Protein AF-A0A7J2U6T0-F1 (afdb_monomer_lite)

Secondary structure (DSSP, 8-state):
-PPEEEEEE-GGGGGGGG-HHHHHHHHHHHIIIIITT--SEEEEEETTEEEEEEE-TTT-BTTEEEEEEEE----TT---------

Foldseek 3Di:
DQFAEAEAEPPVCRVLVVDPVSVVQVVVQCCVQCVVPVHQWGWGDDPNWIWTWHWDPVPADVRYTYTYIDTDPPPVDDPPPDPDDD

Structure (mmCIF, N/CA/C/O backbone):
data_AF-A0A7J2U6T0-F1
#
_entry.id   AF-A0A7J2U6T0-F1
#
loop_
_atom_site.group_PDB
_atom_site.id
_atom_site.type_symbol
_atom_site.label_atom_id
_atom_site.label_alt_id
_atom_site.label_comp_id
_atom_site.label_asym_id
_atom_site.label_entity_id
_atom_site.label_seq_id
_atom_site.pdbx_PDB_ins_code
_atom_site.Cartn_x
_atom_site.Cartn_y
_atom_site.Cartn_z
_atom_site.occupancy
_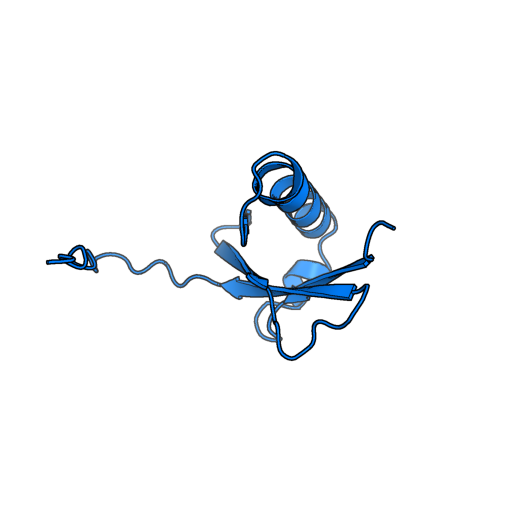atom_site.B_iso_or_equiv
_atom_site.auth_seq_id
_atom_site.auth_comp_id
_atom_site.auth_asym_id
_atom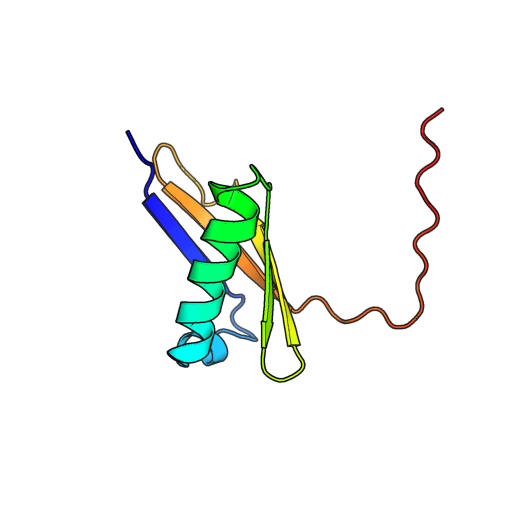_site.auth_atom_id
_atom_site.pdbx_PDB_model_num
ATOM 1 N N . MET A 1 1 ? 20.311 -1.784 -11.293 1.00 47.53 1 MET A N 1
ATOM 2 C CA . MET A 1 1 ? 20.278 -0.923 -10.091 1.00 47.53 1 MET A CA 1
ATOM 3 C C . MET A 1 1 ? 18.856 -1.008 -9.547 1.00 47.53 1 MET A C 1
ATOM 5 O O . MET A 1 1 ? 17.959 -0.528 -10.224 1.00 47.53 1 MET A O 1
ATOM 9 N N . MET A 1 2 ? 18.615 -1.738 -8.450 1.00 56.41 2 MET A N 1
ATOM 10 C CA . MET A 1 2 ? 17.263 -1.862 -7.874 1.00 56.41 2 MET A CA 1
ATOM 11 C C . MET A 1 2 ? 16.881 -0.511 -7.267 1.00 56.41 2 MET A C 1
ATOM 13 O O . MET A 1 2 ? 17.583 -0.015 -6.387 1.00 56.41 2 MET A O 1
ATOM 17 N N . GLY A 1 3 ? 15.828 0.117 -7.790 1.00 74.12 3 GLY A N 1
ATOM 18 C CA . GLY A 1 3 ? 15.281 1.335 -7.198 1.00 74.12 3 GLY A CA 1
ATOM 19 C C . GLY A 1 3 ? 14.746 1.042 -5.798 1.00 74.12 3 GLY A C 1
ATOM 20 O O . GLY A 1 3 ? 14.239 -0.047 -5.537 1.00 74.12 3 GLY A O 1
ATOM 21 N N . MET A 1 4 ? 14.864 2.001 -4.884 1.00 88.75 4 MET A N 1
ATOM 22 C CA . MET A 1 4 ? 14.203 1.902 -3.588 1.00 88.75 4 MET A CA 1
ATOM 23 C C . MET A 1 4 ? 12.686 1.917 -3.784 1.00 88.75 4 MET A C 1
ATOM 25 O O . MET A 1 4 ? 12.165 2.643 -4.631 1.00 88.75 4 MET A O 1
ATOM 29 N N . VAL A 1 5 ? 11.973 1.153 -2.964 1.00 91.38 5 VAL A N 1
ATOM 30 C CA . VAL A 1 5 ? 10.510 1.164 -2.919 1.00 91.38 5 VAL A CA 1
ATOM 31 C C . VAL A 1 5 ? 10.078 1.679 -1.557 1.00 91.38 5 VAL A C 1
ATOM 33 O O . VAL A 1 5 ? 10.615 1.267 -0.527 1.00 91.38 5 VAL A O 1
ATOM 36 N N . LYS A 1 6 ? 9.126 2.611 -1.541 1.00 93.06 6 LYS A N 1
ATOM 37 C CA . LYS A 1 6 ? 8.521 3.124 -0.310 1.00 93.06 6 LYS A CA 1
ATOM 38 C C . LYS A 1 6 ? 7.016 2.948 -0.352 1.00 93.06 6 LYS A C 1
ATOM 40 O O . LYS A 1 6 ? 6.364 3.327 -1.318 1.00 93.06 6 LYS A O 1
ATOM 45 N N . PHE A 1 7 ? 6.476 2.444 0.748 1.00 94.12 7 PHE A N 1
ATOM 46 C CA . PHE A 1 7 ? 5.041 2.329 0.961 1.00 94.12 7 PHE A CA 1
ATOM 47 C C . PHE A 1 7 ? 4.587 3.457 1.876 1.00 94.12 7 PHE A C 1
ATOM 49 O O . PHE A 1 7 ? 5.127 3.653 2.967 1.00 94.12 7 PHE A O 1
ATOM 56 N N . ARG A 1 8 ? 3.596 4.211 1.419 1.00 93.44 8 ARG A N 1
ATOM 57 C CA . ARG A 1 8 ? 2.864 5.194 2.210 1.00 93.44 8 ARG A CA 1
ATOM 58 C C . ARG A 1 8 ? 1.399 4.812 2.202 1.00 93.44 8 ARG A C 1
ATOM 60 O O . ARG A 1 8 ? 0.956 4.059 1.346 1.00 93.44 8 ARG A O 1
ATOM 67 N N . VAL A 1 9 ? 0.647 5.342 3.148 1.00 92.31 9 VAL A N 1
ATOM 68 C CA . VAL A 1 9 ? -0.807 5.215 3.173 1.00 92.31 9 VAL A CA 1
ATOM 69 C C . VAL A 1 9 ? -1.413 6.596 3.375 1.00 92.31 9 VAL A C 1
ATOM 71 O O . VAL A 1 9 ? -0.735 7.501 3.875 1.00 92.31 9 VAL A O 1
ATOM 74 N N . LYS A 1 10 ? -2.674 6.774 2.984 1.00 90.44 10 LYS A N 1
ATOM 75 C CA . LYS A 1 10 ? -3.409 8.005 3.283 1.00 90.44 10 LYS A CA 1
ATOM 76 C C . LYS A 1 10 ? -3.486 8.250 4.800 1.00 90.44 10 LYS A C 1
ATOM 78 O O . LYS A 1 10 ? -3.521 7.284 5.567 1.00 90.44 10 LYS A O 1
ATOM 83 N N . PRO A 1 11 ? -3.554 9.519 5.249 1.00 90.19 11 PRO A N 1
ATOM 84 C CA . PRO A 1 11 ? -3.589 9.857 6.674 1.00 90.19 11 PRO A CA 1
ATOM 85 C C . PRO A 1 11 ? -4.690 9.130 7.456 1.00 90.19 11 PRO A C 1
ATOM 87 O O . PRO A 1 11 ? -4.443 8.671 8.568 1.00 90.19 11 PRO A O 1
ATOM 90 N N . GLU A 1 12 ? -5.861 8.947 6.843 1.00 90.12 12 GLU A N 1
ATOM 91 C CA . GLU A 1 12 ? -7.030 8.253 7.407 1.00 90.12 12 GLU A CA 1
ATOM 92 C C . GLU A 1 12 ? -6.766 6.801 7.839 1.00 90.12 12 GLU A C 1
ATOM 94 O O . GLU A 1 12 ? -7.445 6.297 8.726 1.00 90.12 12 GLU A O 1
ATOM 99 N N . ILE A 1 13 ? -5.768 6.137 7.247 1.00 90.25 13 ILE A N 1
ATOM 100 C CA . ILE A 1 13 ? -5.366 4.760 7.570 1.00 90.25 13 ILE A CA 1
ATOM 101 C C . ILE A 1 13 ? -3.903 4.645 7.999 1.00 90.25 13 ILE A C 1
ATOM 103 O O . ILE A 1 13 ? -3.352 3.546 8.058 1.00 90.25 13 ILE A O 1
ATOM 107 N N . SER A 1 14 ? -3.268 5.769 8.333 1.00 92.19 14 SER A N 1
ATOM 108 C CA . SER A 1 14 ? -1.884 5.808 8.823 1.00 92.19 14 SER A CA 1
ATOM 109 C C . SER A 1 14 ? -1.656 4.914 10.043 1.00 92.19 14 SER A C 1
ATOM 111 O O . SER A 1 14 ? -0.633 4.235 10.102 1.00 92.19 14 SER A O 1
ATOM 113 N N . PHE A 1 15 ? -2.646 4.810 10.933 1.00 92.38 15 PHE A N 1
ATOM 114 C CA . PHE A 1 15 ? -2.601 3.943 12.114 1.00 92.38 15 PHE A CA 1
ATOM 115 C C . PHE A 1 15 ? -2.393 2.454 11.778 1.00 92.38 15 PHE A C 1
ATOM 117 O O . PHE A 1 15 ? -1.852 1.699 12.583 1.00 92.38 15 PHE A O 1
ATOM 124 N N . LEU A 1 16 ? -2.767 2.000 10.572 1.00 92.25 16 LEU A N 1
ATOM 125 C CA . LEU A 1 16 ? -2.513 0.619 10.148 1.00 92.25 16 LEU A CA 1
ATOM 126 C C . LEU A 1 16 ? -1.014 0.337 9.996 1.00 92.25 16 LEU A C 1
ATOM 128 O O . LEU A 1 16 ? -0.579 -0.784 10.240 1.00 92.25 16 LEU A O 1
ATOM 132 N N . MET A 1 17 ? -0.208 1.338 9.628 1.00 91.75 17 MET A N 1
ATOM 133 C CA . MET A 1 17 ? 1.244 1.182 9.461 1.00 91.75 17 MET A CA 1
ATOM 134 C C . MET A 1 17 ? 1.992 1.027 10.790 1.00 91.75 17 MET A C 1
ATOM 136 O O . MET A 1 17 ? 3.139 0.576 10.790 1.00 91.75 17 MET A O 1
ATOM 140 N N . GLU A 1 18 ? 1.360 1.359 11.916 1.00 93.75 18 GLU A N 1
ATOM 141 C CA . GLU A 1 18 ? 1.915 1.116 13.251 1.00 93.75 18 GLU A CA 1
ATOM 142 C C . GLU A 1 18 ? 1.905 -0.386 13.584 1.00 93.75 18 GLU A C 1
ATOM 144 O O . GLU A 1 18 ? 2.790 -0.885 14.284 1.00 93.75 18 GLU A O 1
ATOM 149 N N . ASP A 1 19 ? 0.975 -1.138 12.989 1.00 95.75 19 ASP A N 1
ATOM 150 C CA . ASP A 1 19 ? 0.826 -2.575 13.176 1.00 95.75 19 ASP A CA 1
ATOM 151 C C . ASP A 1 19 ? 1.916 -3.365 12.406 1.00 95.75 19 ASP A C 1
ATOM 153 O O . ASP A 1 19 ? 1.987 -3.324 11.168 1.00 95.75 19 ASP A O 1
ATOM 157 N N . PRO A 1 20 ? 2.803 -4.112 13.097 1.00 95.50 20 PRO A N 1
ATOM 158 C CA . PRO A 1 20 ? 3.839 -4.912 12.444 1.00 95.50 20 PRO A CA 1
ATOM 159 C C . PRO A 1 20 ? 3.286 -6.020 11.540 1.00 95.50 20 PRO A C 1
ATOM 161 O O . PRO A 1 20 ? 3.956 -6.422 10.587 1.00 95.50 20 PRO A O 1
ATOM 164 N N . GLU A 1 21 ? 2.095 -6.557 11.822 1.00 96.25 21 GLU A N 1
ATOM 165 C CA . GLU A 1 21 ? 1.482 -7.566 10.955 1.00 96.25 21 GLU A CA 1
ATOM 166 C C . GLU A 1 21 ? 1.048 -6.949 9.628 1.00 96.25 21 GLU A C 1
ATOM 168 O O . GLU A 1 21 ? 1.358 -7.496 8.568 1.00 96.25 21 GLU A O 1
ATOM 173 N N . PHE A 1 22 ? 0.414 -5.776 9.670 1.00 95.31 22 PHE A N 1
ATOM 174 C CA . PHE A 1 22 ? 0.016 -5.066 8.458 1.00 95.31 22 PHE A CA 1
ATOM 175 C C . PHE A 1 22 ? 1.223 -4.757 7.569 1.00 95.31 22 PHE A C 1
ATOM 177 O O . PHE A 1 22 ? 1.211 -5.079 6.382 1.00 95.31 22 PHE A O 1
ATOM 184 N N . ARG A 1 23 ? 2.313 -4.234 8.150 1.00 95.25 23 ARG A N 1
ATOM 185 C CA . ARG A 1 23 ? 3.560 -3.970 7.411 1.00 95.25 23 ARG A CA 1
ATOM 186 C C . ARG A 1 23 ? 4.118 -5.223 6.736 1.00 95.25 23 ARG A C 1
ATOM 188 O O . ARG A 1 23 ? 4.516 -5.159 5.575 1.00 95.25 23 ARG A O 1
ATOM 195 N N . ARG A 1 24 ? 4.109 -6.370 7.426 1.00 96.38 24 ARG A N 1
ATOM 196 C CA . ARG A 1 24 ? 4.529 -7.655 6.838 1.00 96.38 24 ARG A CA 1
ATOM 197 C C . ARG A 1 24 ? 3.640 -8.057 5.662 1.00 96.38 24 ARG A C 1
ATOM 199 O O . ARG A 1 24 ? 4.161 -8.479 4.634 1.00 96.38 24 ARG A O 1
ATOM 206 N N . ARG A 1 25 ? 2.320 -7.882 5.780 1.00 96.25 25 ARG A N 1
ATOM 207 C CA . ARG A 1 25 ? 1.379 -8.179 4.688 1.00 96.25 25 ARG A CA 1
ATOM 208 C C . ARG A 1 25 ? 1.563 -7.262 3.480 1.00 96.25 25 ARG A C 1
ATOM 210 O O . ARG A 1 25 ? 1.474 -7.753 2.362 1.00 96.25 25 ARG A O 1
ATOM 217 N N . VAL A 1 26 ? 1.856 -5.976 3.684 1.00 95.88 26 VAL A N 1
ATOM 218 C CA . VAL A 1 26 ? 2.162 -5.027 2.595 1.00 95.88 26 VAL A CA 1
ATOM 219 C C . VAL A 1 26 ? 3.371 -5.496 1.792 1.00 95.88 26 VAL A C 1
ATOM 221 O O . VAL A 1 26 ? 3.289 -5.599 0.572 1.00 95.88 26 VAL A O 1
ATOM 224 N N . VAL A 1 27 ? 4.468 -5.842 2.472 1.00 95.25 27 VAL A N 1
ATOM 225 C CA . VAL A 1 27 ? 5.684 -6.328 1.803 1.00 95.25 27 VAL A CA 1
ATOM 226 C C . VAL A 1 27 ? 5.413 -7.633 1.054 1.00 95.25 27 VAL A C 1
ATOM 228 O O . VAL A 1 27 ? 5.760 -7.737 -0.118 1.00 95.25 27 VAL A O 1
ATOM 231 N N . ALA A 1 28 ? 4.743 -8.599 1.688 1.00 95.75 28 ALA A N 1
ATOM 232 C CA . ALA A 1 28 ? 4.422 -9.876 1.052 1.00 95.75 28 ALA A CA 1
ATOM 233 C C . ALA A 1 28 ? 3.527 -9.703 -0.189 1.00 95.75 28 ALA A C 1
ATOM 235 O O . ALA A 1 28 ? 3.779 -10.310 -1.228 1.00 95.75 28 ALA A O 1
ATOM 236 N N . ALA A 1 29 ? 2.509 -8.842 -0.105 1.00 95.50 29 ALA A N 1
ATOM 237 C CA . ALA A 1 29 ? 1.621 -8.552 -1.224 1.00 95.50 29 ALA A CA 1
ATOM 238 C C . ALA A 1 29 ? 2.359 -7.870 -2.381 1.00 95.50 29 ALA A C 1
ATOM 240 O O . ALA A 1 29 ? 2.151 -8.253 -3.528 1.00 95.50 29 ALA A O 1
ATOM 241 N N . TYR A 1 30 ? 3.248 -6.916 -2.089 1.00 94.88 30 TYR A N 1
ATOM 242 C CA . TYR A 1 30 ? 4.097 -6.282 -3.096 1.00 94.88 30 TYR A CA 1
ATOM 243 C C . TYR A 1 30 ? 5.000 -7.305 -3.802 1.00 94.88 30 TYR A C 1
ATOM 245 O O . TYR A 1 30 ? 5.007 -7.373 -5.030 1.00 94.88 30 TYR A O 1
ATOM 253 N N . GLN A 1 31 ? 5.701 -8.153 -3.045 1.00 93.94 31 GLN A N 1
ATOM 254 C CA . GLN A 1 31 ? 6.570 -9.190 -3.614 1.00 93.94 31 GLN A CA 1
ATOM 255 C C . GLN A 1 31 ? 5.786 -10.146 -4.518 1.00 93.94 31 GLN A C 1
ATOM 257 O O . GLN A 1 31 ? 6.210 -10.462 -5.627 1.00 93.94 31 GLN A O 1
ATOM 262 N N . GLN A 1 32 ? 4.608 -10.579 -4.069 1.00 94.56 32 GLN A N 1
ATOM 263 C CA . GLN A 1 32 ? 3.791 -11.521 -4.821 1.00 94.56 32 GLN A CA 1
ATOM 264 C C . GLN A 1 32 ? 3.130 -10.881 -6.048 1.00 94.56 32 GLN A C 1
ATOM 266 O O . GLN A 1 32 ? 3.118 -11.487 -7.110 1.00 94.56 32 GLN A O 1
ATOM 271 N N . GLN A 1 33 ? 2.533 -9.698 -5.926 1.00 94.00 33 GLN A N 1
ATOM 272 C CA . GLN A 1 33 ? 1.689 -9.122 -6.982 1.00 94.00 33 GLN A CA 1
ATOM 273 C C . GLN A 1 33 ? 2.478 -8.223 -7.940 1.00 94.00 33 GLN A C 1
ATOM 275 O O . GLN A 1 33 ? 2.155 -8.178 -9.123 1.00 94.00 33 GLN A O 1
ATOM 280 N N . VAL A 1 34 ? 3.526 -7.547 -7.464 1.00 92.12 34 VAL A N 1
ATOM 281 C CA . VAL A 1 34 ? 4.345 -6.638 -8.279 1.00 92.12 34 VAL A CA 1
ATOM 282 C C . VAL A 1 34 ? 5.644 -7.310 -8.700 1.00 92.12 34 VAL A C 1
ATOM 284 O O . VAL A 1 34 ? 5.882 -7.445 -9.894 1.00 92.12 34 VAL A O 1
ATOM 287 N N . GLU A 1 35 ? 6.480 -7.764 -7.762 1.00 88.88 35 GLU A N 1
ATOM 288 C CA . GLU A 1 35 ? 7.810 -8.276 -8.137 1.00 88.88 35 GLU A CA 1
ATOM 289 C C . GLU A 1 35 ? 7.731 -9.591 -8.914 1.00 88.88 35 GLU A C 1
ATOM 291 O O . GLU A 1 35 ? 8.387 -9.731 -9.942 1.00 88.88 35 GLU A O 1
ATOM 296 N N . ALA A 1 36 ? 6.913 -10.540 -8.454 1.00 90.12 36 ALA A N 1
ATOM 297 C CA . ALA A 1 36 ? 6.795 -11.847 -9.097 1.00 90.12 36 ALA A CA 1
ATOM 298 C C . ALA A 1 36 ? 5.891 -11.841 -10.342 1.00 90.12 36 ALA A C 1
ATOM 300 O O . ALA A 1 36 ? 6.067 -12.679 -11.220 1.00 90.12 36 ALA A O 1
ATOM 301 N N . ASN A 1 37 ? 4.923 -10.921 -10.416 1.00 89.56 37 ASN A N 1
ATOM 302 C CA . ASN A 1 37 ? 3.873 -10.925 -11.444 1.00 89.56 37 ASN A CA 1
ATOM 303 C C . ASN A 1 37 ? 3.840 -9.659 -12.318 1.00 89.56 37 ASN A C 1
ATOM 305 O O . ASN A 1 37 ? 2.935 -9.508 -13.134 1.00 89.56 37 ASN A O 1
ATOM 309 N N . HIS A 1 38 ? 4.806 -8.750 -12.162 1.00 86.19 38 HIS A N 1
ATOM 310 C CA . HIS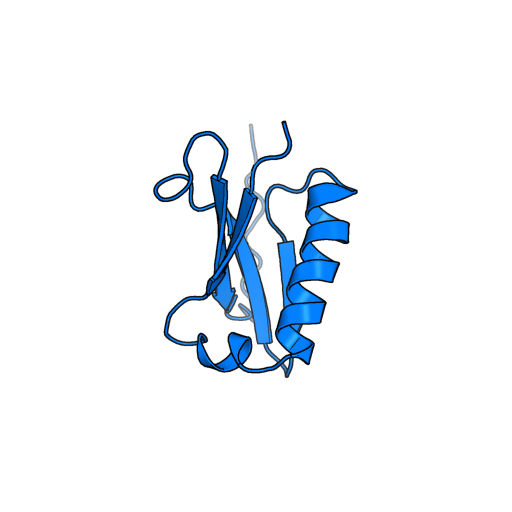 A 1 38 ? 4.882 -7.477 -12.891 1.00 86.19 38 HIS A CA 1
ATOM 311 C C . HIS A 1 38 ? 3.612 -6.610 -12.783 1.00 86.19 38 HIS A C 1
ATOM 313 O O . HIS A 1 38 ? 3.268 -5.873 -13.707 1.00 86.19 38 HIS A O 1
ATOM 319 N N . GLY A 1 39 ? 2.900 -6.695 -11.656 1.00 85.25 39 GLY A N 1
ATOM 320 C CA . GLY A 1 39 ? 1.732 -5.864 -11.384 1.00 85.25 39 GLY A CA 1
ATOM 321 C C . GLY A 1 39 ? 2.088 -4.384 -11.231 1.00 85.25 39 GLY A C 1
ATOM 322 O O . GLY A 1 39 ? 3.128 -4.030 -10.686 1.00 85.25 39 GLY A O 1
ATOM 323 N N . TRP A 1 40 ? 1.186 -3.510 -11.675 1.00 86.38 40 TRP A N 1
ATOM 324 C CA . TRP A 1 40 ? 1.316 -2.047 -11.567 1.00 86.38 40 TRP A C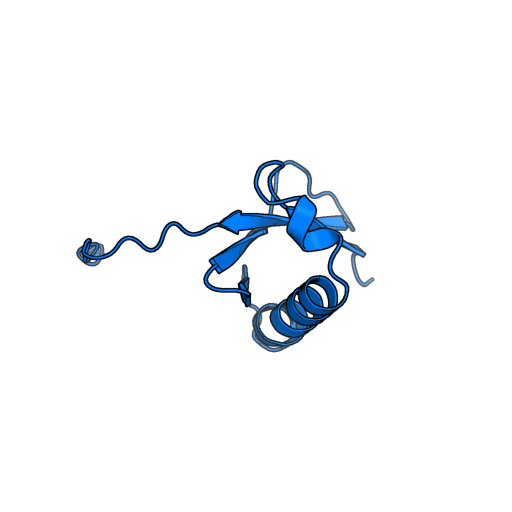A 1
ATOM 325 C C . TRP A 1 40 ? 0.899 -1.490 -10.196 1.00 86.38 40 TRP A C 1
ATOM 327 O O . TRP A 1 40 ? 1.079 -0.313 -9.898 1.00 86.38 40 TRP A O 1
ATOM 337 N N . GLY A 1 41 ? 0.319 -2.347 -9.363 1.00 91.06 41 GLY A N 1
ATOM 338 C CA . GLY A 1 41 ? -0.212 -2.053 -8.043 1.00 91.06 41 GLY A CA 1
ATOM 339 C C . GLY A 1 41 ? -0.504 -3.363 -7.325 1.00 91.06 41 GLY A C 1
ATOM 340 O O . GLY A 1 41 ? -0.400 -4.444 -7.911 1.00 91.06 41 GLY A O 1
ATOM 341 N N . PHE A 1 42 ? -0.858 -3.279 -6.051 1.00 94.88 42 PHE A N 1
ATOM 342 C CA . PHE A 1 42 ? -1.174 -4.460 -5.257 1.00 94.88 42 PHE A CA 1
ATOM 343 C C . PHE A 1 42 ? -2.220 -4.157 -4.199 1.00 94.88 42 PHE A C 1
ATOM 345 O O . PHE A 1 42 ? -2.448 -3.011 -3.813 1.00 94.88 42 PHE A O 1
ATOM 352 N N . THR A 1 43 ? -2.863 -5.209 -3.715 1.00 95.00 43 THR A N 1
ATOM 353 C CA . THR A 1 43 ? -3.914 -5.106 -2.705 1.00 95.00 43 THR A CA 1
ATOM 354 C C . THR A 1 43 ? -3.564 -5.901 -1.457 1.00 95.00 43 THR A C 1
ATOM 356 O O . THR A 1 43 ? -2.917 -6.950 -1.518 1.00 95.00 43 THR A O 1
ATOM 359 N N . VAL A 1 44 ? -4.002 -5.393 -0.306 1.00 94.56 44 VAL A N 1
ATOM 360 C CA . VAL A 1 44 ? -3.831 -6.015 1.006 1.00 94.56 44 VAL A CA 1
ATOM 361 C C . VAL A 1 44 ? -5.182 -6.059 1.707 1.00 94.56 44 VAL A C 1
ATOM 363 O O . VAL A 1 44 ? -5.803 -5.025 1.945 1.00 94.56 44 VAL A O 1
ATOM 366 N N . ARG A 1 45 ? -5.627 -7.260 2.087 1.00 92.88 45 ARG A N 1
ATOM 367 C CA . ARG A 1 45 ? -6.787 -7.442 2.971 1.00 92.88 45 ARG A CA 1
ATOM 368 C C . ARG A 1 45 ? -6.330 -7.543 4.423 1.00 92.88 45 ARG A C 1
ATOM 370 O O . ARG A 1 45 ? -5.524 -8.419 4.764 1.00 92.88 45 ARG A O 1
ATOM 377 N N . TYR A 1 46 ? -6.836 -6.654 5.276 1.00 92.69 46 TYR A N 1
ATOM 378 C CA . TYR A 1 46 ? -6.454 -6.592 6.686 1.00 92.69 46 TYR A CA 1
ATOM 379 C C . TYR A 1 46 ? -7.566 -6.042 7.583 1.00 92.69 46 TYR A C 1
ATOM 381 O O . TYR A 1 46 ? -8.043 -4.940 7.333 1.00 92.69 46 TYR A O 1
ATOM 389 N N . LYS A 1 47 ? -7.939 -6.781 8.644 1.00 8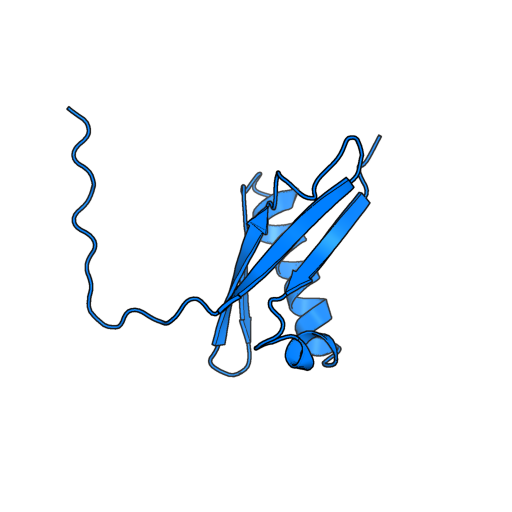6.25 47 LYS A N 1
ATOM 390 C CA . LYS A 1 47 ? -8.950 -6.384 9.654 1.00 86.25 47 LYS A CA 1
ATOM 391 C C . LYS A 1 47 ? -10.177 -5.706 9.013 1.00 86.25 47 LYS A C 1
ATOM 393 O O . LYS A 1 47 ? -10.430 -4.524 9.256 1.00 86.25 47 LYS A O 1
ATOM 398 N N . ASP A 1 48 ? -10.830 -6.446 8.114 1.00 85.75 48 ASP A N 1
ATOM 399 C CA . ASP A 1 48 ? -12.032 -6.052 7.354 1.00 85.75 48 ASP A CA 1
ATOM 400 C C . ASP A 1 48 ? -11.869 -4.868 6.390 1.00 85.75 48 ASP A C 1
ATOM 402 O O . ASP A 1 48 ? -12.846 -4.324 5.886 1.00 85.75 48 ASP A O 1
ATOM 406 N N . ARG A 1 49 ? -10.629 -4.469 6.096 1.00 86.88 49 ARG A N 1
ATOM 407 C CA . ARG A 1 49 ? -10.324 -3.432 5.108 1.00 86.88 49 ARG A CA 1
ATOM 408 C C . ARG A 1 49 ? -9.659 -4.039 3.889 1.00 86.88 49 ARG A C 1
ATOM 410 O O . ARG A 1 49 ? -8.782 -4.900 4.008 1.00 86.88 49 ARG A O 1
ATOM 417 N N . HIS A 1 50 ? -10.033 -3.525 2.726 1.00 92.62 50 HIS A N 1
ATOM 418 C CA . HIS A 1 50 ? -9.314 -3.746 1.484 1.00 92.62 50 HIS A CA 1
ATOM 419 C C . HIS A 1 50 ? -8.478 -2.501 1.192 1.00 92.62 50 HIS A C 1
ATOM 421 O O . HIS A 1 50 ? -9.024 -1.422 0.988 1.00 92.62 50 HIS A O 1
ATOM 427 N N . VAL A 1 51 ? -7.152 -2.617 1.253 1.00 93.38 51 VAL A N 1
ATOM 428 C CA . VAL A 1 51 ? -6.237 -1.498 1.002 1.00 93.38 51 VAL A CA 1
ATOM 429 C C . VAL A 1 51 ? -5.562 -1.720 -0.339 1.00 93.38 51 VAL A C 1
ATOM 431 O O . VAL A 1 51 ? -4.852 -2.712 -0.518 1.00 93.38 51 VAL A O 1
ATOM 434 N N . ARG A 1 52 ? -5.768 -0.792 -1.268 1.00 94.88 52 ARG A N 1
ATOM 435 C CA . ARG A 1 52 ? -5.138 -0.794 -2.584 1.00 94.88 52 ARG A CA 1
ATOM 436 C C . ARG A 1 52 ? -3.944 0.150 -2.584 1.00 94.88 52 ARG A C 1
ATOM 438 O O . ARG A 1 52 ? -4.050 1.284 -2.125 1.00 94.88 52 ARG A O 1
ATOM 445 N N . PHE A 1 53 ? -2.816 -0.336 -3.083 1.00 94.81 53 PHE A N 1
ATOM 446 C CA . PHE A 1 53 ? -1.583 0.411 -3.267 1.00 94.81 53 PHE A CA 1
ATOM 447 C C . PHE A 1 53 ? -1.323 0.593 -4.757 1.00 94.81 53 PHE A C 1
ATOM 449 O O . PHE A 1 53 ? -1.062 -0.378 -5.470 1.00 94.81 53 PHE A O 1
ATOM 456 N N . ASP A 1 54 ? -1.336 1.843 -5.199 1.00 94.00 54 ASP A N 1
ATOM 457 C CA . ASP A 1 54 ? -0.969 2.233 -6.559 1.00 94.00 54 ASP A CA 1
ATOM 458 C C . ASP A 1 54 ? 0.285 3.110 -6.525 1.00 94.00 54 ASP A C 1
ATOM 460 O O . ASP A 1 54 ? 0.613 3.712 -5.495 1.00 94.00 54 ASP A O 1
ATOM 464 N N . ILE A 1 55 ? 1.001 3.162 -7.646 1.00 92.12 55 ILE A N 1
ATOM 465 C CA . ILE A 1 55 ? 2.180 4.013 -7.803 1.00 92.12 55 ILE A CA 1
ATOM 466 C C . ILE A 1 55 ? 1.742 5.483 -7.795 1.00 92.12 55 ILE A C 1
ATOM 468 O O . ILE A 1 55 ? 0.791 5.869 -8.470 1.00 92.12 55 ILE A O 1
ATOM 472 N N . ASP A 1 56 ? 2.456 6.316 -7.042 1.00 91.31 56 ASP A N 1
ATOM 473 C CA . ASP A 1 56 ? 2.359 7.767 -7.153 1.00 91.31 56 ASP A CA 1
ATOM 474 C C . ASP A 1 56 ? 3.490 8.283 -8.042 1.00 91.31 56 ASP A C 1
ATOM 476 O O . ASP A 1 56 ? 4.604 8.536 -7.571 1.00 91.31 56 ASP A O 1
ATOM 480 N N . ASP A 1 57 ? 3.203 8.456 -9.331 1.00 86.19 57 ASP A N 1
ATOM 481 C CA . ASP A 1 57 ? 4.159 8.973 -10.314 1.00 86.19 57 ASP A CA 1
ATOM 482 C C . ASP A 1 57 ? 4.642 10.395 -9.999 1.00 86.19 57 ASP A C 1
ATOM 484 O O . ASP A 1 57 ? 5.742 10.772 -10.399 1.00 86.19 57 ASP A O 1
ATOM 488 N N . LYS A 1 58 ? 3.858 11.198 -9.265 1.00 87.62 58 LYS A N 1
ATOM 489 C CA . LYS A 1 58 ? 4.229 12.585 -8.937 1.00 87.62 58 LYS A CA 1
ATOM 490 C C . LYS A 1 58 ? 5.297 12.643 -7.854 1.00 87.62 58 LYS A C 1
ATOM 492 O O . LYS A 1 58 ? 6.118 13.557 -7.853 1.00 87.62 58 LYS A O 1
ATOM 497 N N . GLN A 1 59 ? 5.253 11.707 -6.909 1.00 84.00 59 GLN A N 1
ATOM 498 C CA . GLN A 1 59 ? 6.237 11.619 -5.828 1.00 84.00 59 GLN A CA 1
ATOM 499 C C . GLN A 1 59 ? 7.351 10.606 -6.116 1.00 84.00 59 GLN A C 1
ATOM 501 O O . GLN A 1 59 ? 8.388 10.631 -5.448 1.00 84.00 59 GLN A O 1
ATOM 506 N N . SER A 1 60 ? 7.156 9.725 -7.096 1.00 85.56 60 SER A N 1
ATOM 507 C CA . SER A 1 60 ? 8.196 8.822 -7.579 1.00 85.56 60 SER A CA 1
ATOM 508 C C . SER A 1 60 ? 9.244 9.595 -8.381 1.00 85.56 60 SER A C 1
ATOM 510 O O . SER A 1 60 ? 8.949 10.547 -9.099 1.00 85.56 60 SER A O 1
ATOM 512 N N . CYS A 1 61 ? 10.506 9.199 -8.251 1.00 85.31 61 CYS A N 1
ATOM 513 C CA . CYS A 1 61 ? 11.619 9.814 -8.969 1.00 85.31 61 CYS A CA 1
ATOM 514 C C . CYS A 1 61 ? 12.613 8.742 -9.432 1.00 85.31 61 CYS A C 1
ATOM 516 O O . CYS A 1 61 ? 12.475 7.561 -9.108 1.00 85.31 61 CYS A O 1
ATOM 518 N N . ARG A 1 62 ? 13.623 9.119 -10.228 1.00 79.62 62 ARG A N 1
ATOM 519 C CA . ARG A 1 62 ? 14.611 8.154 -10.741 1.00 79.62 62 ARG A CA 1
ATOM 520 C C . ARG A 1 62 ? 15.299 7.426 -9.580 1.00 79.62 62 ARG A C 1
ATOM 522 O O . ARG A 1 62 ? 16.081 8.023 -8.850 1.00 79.62 62 ARG A O 1
ATOM 529 N N . GLY A 1 63 ? 15.013 6.130 -9.442 1.00 83.12 63 GLY A N 1
ATOM 530 C CA . GLY A 1 63 ? 15.568 5.273 -8.392 1.00 83.12 63 GLY A CA 1
ATOM 531 C C . GLY A 1 63 ? 14.728 5.165 -7.114 1.00 83.12 63 GLY A C 1
ATOM 532 O O . GLY A 1 63 ? 15.153 4.457 -6.204 1.00 83.12 63 GLY A O 1
ATOM 533 N N . LEU A 1 64 ? 13.552 5.800 -7.036 1.00 88.62 64 LEU A N 1
ATOM 534 C CA . LEU A 1 64 ? 12.604 5.650 -5.930 1.00 88.62 64 LEU A CA 1
ATOM 535 C C . LEU A 1 64 ? 11.167 5.541 -6.456 1.00 88.62 64 LEU A C 1
ATOM 537 O O . LEU A 1 64 ? 10.634 6.501 -7.007 1.00 88.62 64 LEU A O 1
ATOM 541 N N . THR A 1 65 ? 10.527 4.399 -6.216 1.00 91.44 65 THR A N 1
ATOM 542 C CA . THR A 1 65 ? 9.098 4.195 -6.504 1.00 91.44 65 THR A CA 1
ATOM 543 C C . THR A 1 65 ? 8.300 4.316 -5.213 1.00 91.44 65 THR A C 1
ATOM 545 O O . THR A 1 65 ? 8.627 3.670 -4.213 1.00 91.44 65 THR A O 1
ATOM 548 N N . ILE A 1 66 ? 7.264 5.150 -5.216 1.00 92.81 66 ILE A N 1
ATOM 549 C CA . ILE A 1 66 ? 6.386 5.345 -4.063 1.00 92.81 66 ILE A CA 1
ATOM 550 C C . ILE A 1 66 ? 5.023 4.750 -4.378 1.00 92.81 66 ILE A C 1
ATOM 552 O O . ILE A 1 66 ? 4.385 5.147 -5.344 1.00 92.81 66 ILE A O 1
ATOM 556 N N . TYR A 1 67 ? 4.571 3.837 -3.525 1.00 94.19 67 TYR A N 1
ATOM 557 C CA . TYR A 1 67 ? 3.210 3.318 -3.547 1.00 94.19 67 TYR A CA 1
ATOM 558 C C . TYR A 1 67 ? 2.383 3.990 -2.458 1.00 94.19 67 TYR A C 1
ATOM 560 O O . TYR A 1 67 ? 2.834 4.088 -1.310 1.00 94.19 67 TYR A O 1
ATOM 568 N N . ILE A 1 68 ? 1.167 4.415 -2.794 1.00 94.38 68 ILE A N 1
ATOM 569 C CA . ILE A 1 68 ? 0.229 5.023 -1.850 1.00 94.38 68 ILE A CA 1
ATOM 570 C C . ILE A 1 68 ? -0.979 4.114 -1.658 1.00 94.38 68 ILE A C 1
ATOM 572 O O . ILE A 1 68 ? -1.780 3.896 -2.564 1.00 94.38 68 ILE A O 1
ATOM 576 N N . GLY A 1 69 ? -1.109 3.620 -0.431 1.00 94.06 69 GLY A N 1
ATOM 577 C CA . GLY A 1 69 ? -2.233 2.842 0.051 1.00 94.06 69 GLY A CA 1
ATOM 578 C C . GLY A 1 69 ? -3.441 3.717 0.359 1.00 94.06 69 GLY A C 1
ATOM 579 O O . GLY A 1 69 ? -3.333 4.705 1.091 1.00 94.06 69 GLY A O 1
ATOM 580 N N . HIS A 1 70 ? -4.601 3.326 -0.143 1.00 92.94 70 HIS A N 1
ATOM 581 C CA . HIS A 1 70 ? -5.895 3.879 0.238 1.00 92.94 70 HIS A CA 1
ATOM 582 C C . HIS A 1 70 ? -6.892 2.743 0.457 1.00 92.94 70 HIS A C 1
ATOM 584 O O . HIS A 1 70 ? -6.725 1.651 -0.089 1.00 92.94 70 HIS A O 1
ATOM 590 N N . VAL A 1 71 ? -7.903 2.973 1.294 1.00 91.38 71 VAL A N 1
ATOM 591 C CA . VAL A 1 71 ? -8.975 1.989 1.457 1.00 91.38 71 VAL A CA 1
ATOM 592 C C . VAL A 1 71 ? -9.805 2.007 0.187 1.00 91.38 71 VAL A C 1
ATOM 594 O O . VAL A 1 71 ? -10.307 3.053 -0.217 1.00 91.38 71 VAL A O 1
ATOM 597 N N . GLU A 1 72 ? -9.920 0.852 -0.448 1.00 84.56 72 GLU A N 1
ATOM 598 C CA . GLU A 1 72 ? -10.941 0.633 -1.452 1.00 84.56 72 GLU A CA 1
ATOM 599 C C . GLU A 1 72 ? -12.253 0.502 -0.675 1.00 84.56 72 GLU A C 1
ATOM 601 O O . GLU A 1 72 ? -12.463 -0.478 0.045 1.00 84.56 72 GLU A O 1
ATOM 606 N N . GLU A 1 73 ? -13.098 1.536 -0.721 1.00 63.72 73 GLU A N 1
ATOM 607 C CA . GLU A 1 73 ? -14.469 1.395 -0.244 1.00 63.72 73 GLU A CA 1
ATOM 608 C C . GLU A 1 73 ? -15.095 0.268 -1.061 1.00 63.72 73 GLU A C 1
ATOM 610 O O . GLU A 1 73 ? -15.239 0.379 -2.282 1.00 63.72 73 GLU A O 1
ATOM 615 N N . GLU A 1 74 ? -15.402 -0.844 -0.387 1.00 52.84 74 GLU A N 1
ATOM 616 C CA . GLU A 1 74 ? -16.084 -1.986 -0.977 1.00 52.84 74 GLU A CA 1
ATOM 617 C C . GLU A 1 74 ? -17.385 -1.451 -1.568 1.00 52.84 74 GLU A C 1
ATOM 619 O O . GLU A 1 74 ? -18.364 -1.204 -0.861 1.00 52.84 74 GLU A O 1
ATOM 624 N N . THR A 1 75 ? -17.376 -1.190 -2.876 1.00 43.84 75 THR A N 1
ATOM 625 C CA . THR A 1 75 ? -18.549 -0.711 -3.588 1.00 43.84 75 THR A CA 1
ATOM 626 C C . THR A 1 75 ? -19.466 -1.915 -3.701 1.00 43.84 75 THR A C 1
ATOM 628 O O . THR A 1 75 ? -19.507 -2.594 -4.726 1.00 43.84 75 THR A O 1
ATOM 631 N N . ARG A 1 76 ? -20.166 -2.244 -2.611 1.00 39.75 76 ARG A N 1
ATOM 632 C CA . ARG A 1 76 ? -21.244 -3.226 -2.610 1.00 39.75 76 ARG A CA 1
ATOM 633 C C . ARG A 1 76 ? -22.272 -2.755 -3.635 1.00 39.75 76 ARG A C 1
ATOM 635 O O . ARG A 1 76 ? -23.093 -1.893 -3.349 1.00 39.75 76 ARG A O 1
ATOM 642 N N . GLY A 1 77 ? -22.195 -3.305 -4.845 1.00 42.34 77 GLY A N 1
ATOM 643 C CA . GLY A 1 77 ? -23.266 -3.221 -5.834 1.00 42.34 77 GLY A CA 1
ATOM 644 C C . GLY A 1 77 ? -23.112 -2.231 -6.990 1.00 42.34 77 GLY A C 1
ATOM 645 O O . GLY A 1 77 ? -24.125 -1.911 -7.603 1.00 42.34 77 GLY A O 1
ATOM 646 N N . ARG A 1 78 ? -21.911 -1.780 -7.372 1.00 41.19 78 ARG A N 1
ATOM 647 C CA . ARG A 1 78 ? -21.736 -1.220 -8.727 1.00 41.19 78 ARG A CA 1
ATOM 648 C C . ARG A 1 78 ? -20.854 -2.124 -9.564 1.00 41.19 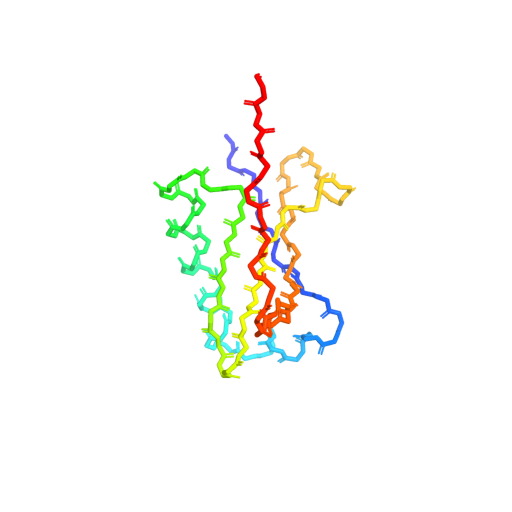78 ARG A C 1
ATOM 650 O O . ARG A 1 78 ? -19.643 -1.960 -9.637 1.00 41.19 78 ARG A O 1
ATOM 657 N N . GLN A 1 79 ? -21.522 -3.074 -10.212 1.00 46.62 79 GLN A N 1
ATOM 658 C CA . GLN A 1 79 ? -21.090 -3.641 -11.479 1.00 46.62 79 GLN A CA 1
ATOM 659 C C . GLN A 1 79 ? -20.771 -2.469 -12.416 1.00 46.62 79 GLN A C 1
ATOM 661 O O . GLN A 1 79 ? -21.667 -1.860 -12.997 1.00 46.62 79 GLN A O 1
ATOM 666 N N . LEU A 1 80 ? -19.496 -2.089 -12.483 1.00 47.59 80 LEU A N 1
ATOM 667 C CA . LEU A 1 80 ? -18.999 -1.202 -13.520 1.00 47.59 80 LEU A CA 1
ATOM 668 C C . LEU A 1 80 ? -19.085 -2.018 -14.807 1.00 47.59 80 LEU A C 1
ATOM 670 O O . LEU A 1 80 ? -18.333 -2.971 -15.004 1.00 47.59 80 LEU A O 1
ATOM 674 N N . SER A 1 81 ? -20.096 -1.704 -15.613 1.00 50.06 81 SER A N 1
ATOM 675 C CA . SER A 1 81 ? -20.234 -2.171 -16.986 1.00 50.06 81 SER A CA 1
ATOM 676 C C . SER A 1 81 ? -18.877 -2.059 -17.673 1.00 50.06 81 SER A C 1
ATOM 678 O O . SER A 1 81 ? -18.285 -0.976 -17.677 1.00 50.06 81 SER A O 1
ATOM 680 N N . LEU A 1 82 ? -18.382 -3.195 -18.177 1.00 50.22 82 LEU A N 1
ATOM 681 C CA . LEU A 1 82 ? -17.177 -3.274 -18.992 1.00 50.22 82 LEU A CA 1
ATOM 682 C C . LEU A 1 82 ? -17.168 -2.122 -20.000 1.00 50.22 82 LEU A C 1
ATOM 684 O O . LEU A 1 82 ? -18.163 -1.885 -20.683 1.00 50.22 82 LEU A O 1
ATOM 688 N N . LEU A 1 83 ? -16.033 -1.433 -20.091 1.00 52.56 83 LEU A N 1
ATOM 689 C CA . LEU A 1 83 ? -15.742 -0.562 -21.217 1.00 52.56 83 LEU A CA 1
ATOM 690 C C . LEU A 1 83 ? -15.726 -1.452 -22.473 1.00 52.56 83 LEU A C 1
ATOM 692 O O . LEU A 1 83 ? -14.824 -2.276 -22.628 1.00 52.56 83 LEU A O 1
ATOM 696 N N . GLU A 1 84 ? -16.733 -1.324 -23.338 1.00 46.09 84 GLU A N 1
ATOM 697 C CA . GLU A 1 84 ? -16.621 -1.774 -24.725 1.00 46.09 84 GLU A CA 1
ATOM 698 C C . GLU A 1 84 ? -15.537 -0.925 -25.389 1.00 46.09 84 GLU A C 1
ATOM 700 O O . GLU A 1 84 ? -15.640 0.301 -25.463 1.00 46.09 84 GLU A O 1
ATOM 705 N N . VAL A 1 85 ? -14.466 -1.579 -25.826 1.00 47.16 85 VAL A N 1
ATOM 706 C CA . VAL A 1 85 ? -13.493 -0.979 -26.734 1.00 47.16 85 VAL A CA 1
ATOM 707 C C . VAL A 1 85 ? -13.902 -1.433 -28.133 1.00 47.16 85 VAL A C 1
ATOM 709 O O . VAL A 1 85 ? -13.866 -2.632 -28.409 1.00 47.16 85 VAL A O 1
ATOM 712 N N . CYS A 1 86 ? -14.368 -0.480 -28.946 1.00 39.47 86 CYS A N 1
ATOM 713 C CA . CYS A 1 86 ? -14.703 -0.664 -30.360 1.00 39.47 86 CYS A CA 1
ATOM 714 C C . CYS A 1 86 ? -13.498 -1.110 -31.196 1.00 39.47 86 CYS A C 1
ATOM 716 O O . CYS A 1 86 ? -12.369 -0.658 -30.889 1.00 39.47 86 CYS A O 1
#

pLDDT: mean 83.21, std 17.49, range [39.47, 96.38]

Sequence (86 aa):
MMGMVKFRVKPEISFLMEDPEFRRRVVAAYQQQVEANHGWGFTVRYKDRHVRFDIDDKQSCRGLTIYIGHVEEETRGRQLSLLEVC

Radius of gyration: 14.44 Å; chains: 1; bounding box: 44×24×44 Å